Protein AF-0000000078660497 (afdb_homodimer)

Organism: Novosphingobium aromaticivorans (strain ATCC 700278 / DSM 12444 / CCUG 56034 / CIP 105152 / NBRC 16084 / F199) (NCBI:txid279238)

Nearest PDB structures (foldseek):
  6vug-assembly1_A  TM=7.449E-01  e=4.646E-01  Human immunodeficiency virus 1
  7z2d-assembly1_A  TM=6.927E-01  e=9.225E-01  Human immunodeficiency virus type 1 BH10
  5uv5-assembly2_C  TM=6.632E-01  e=1.617E+00  Human immunodeficiency virus type 1 BH10
  8u6p-assembly1_A  TM=6.715E-01  e=1.721E+00  Human immunodeficiency virus 1
  3a0o-assembly1_A  TM=6.543E-01  e=2.209E+00  Agrobacterium fabrum str. C58

Sequence (128 aa):
MGQVTLSATPKGNGFQATVTYPNGVSISSSEAFPTQAEAIEAAALKVLGMPERLADLDRPDTPDMGQVTLSATPKGNGFQATVTYPNGVS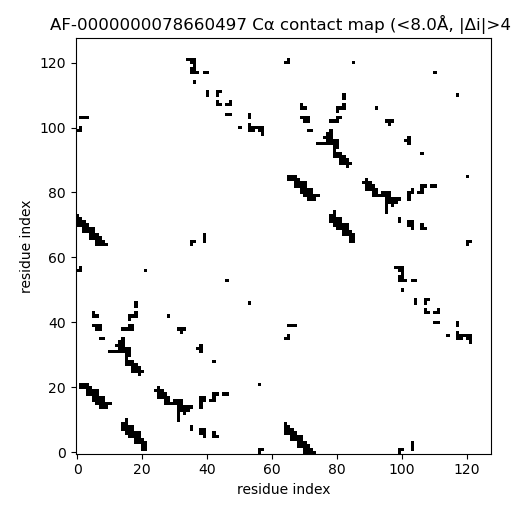ISSSEAFPTQAEAIEAAALKVLGMPERLADLDRPDTPD

Solvent-accessible surface area (backbone atoms only — not comparable to full-atom values): 6627 Å² total; per-residue (Å²): 120,42,41,37,38,29,28,21,41,85,35,96,88,22,11,23,16,26,33,34,41,75,87,70,52,67,50,64,50,94,57,62,24,83,37,41,31,54,7,36,45,50,24,33,50,47,56,65,71,35,60,70,63,32,50,52,47,58,45,69,78,68,75,123,120,41,41,36,38,28,28,19,42,83,36,94,90,22,11,22,15,26,33,36,40,74,87,70,52,69,49,64,50,94,56,61,23,84,37,38,31,55,8,36,45,50,23,33,52,47,57,65,70,35,59,70,65,31,51,52,48,57,45,70,79,69,74,125

Structure (mmCIF, N/CA/C/O backbone):
data_AF-0000000078660497-model_v1
#
loop_
_entity.id
_entity.type
_entity.pdbx_description
1 polymer 'Uncharacterized protein'
#
loop_
_atom_site.group_PDB
_atom_site.id
_atom_site.type_symbol
_atom_site.label_atom_id
_atom_site.label_alt_id
_atom_site.label_comp_id
_atom_site.label_asym_id
_atom_site.label_entity_id
_atom_site.label_seq_id
_atom_site.pdbx_PDB_ins_code
_atom_site.Cartn_x
_atom_site.Cartn_y
_atom_site.Cartn_z
_atom_site.occupancy
_atom_site.B_iso_or_equiv
_atom_site.auth_seq_id
_atom_site.auth_comp_id
_atom_site.auth_asym_id
_atom_site.auth_atom_id
_atom_site.pdbx_PDB_model_num
ATOM 1 N N . MET A 1 1 ? 6.059 -7.906 -12.133 1 56.88 1 MET A N 1
ATOM 2 C CA . MET A 1 1 ? 6.02 -7.848 -10.672 1 56.88 1 MET A CA 1
ATOM 3 C C . MET A 1 1 ? 5.215 -6.641 -10.203 1 56.88 1 MET A C 1
ATOM 5 O O . MET A 1 1 ? 5.324 -5.555 -10.773 1 56.88 1 MET A O 1
ATOM 9 N N . GLY A 1 2 ? 4.098 -6.926 -9.523 1 74.44 2 GLY A N 1
ATOM 10 C CA . GLY A 1 2 ? 3.209 -5.805 -9.258 1 74.44 2 GLY A CA 1
ATOM 11 C C . GLY A 1 2 ? 3.596 -5.023 -8.016 1 74.44 2 GLY A C 1
ATOM 12 O O . GLY A 1 2 ? 3.908 -5.609 -6.977 1 74.44 2 GLY A O 1
ATOM 13 N N . GLN A 1 3 ? 4.07 -3.758 -8.328 1 86.31 3 GLN A N 1
ATOM 14 C CA . GLN A 1 3 ? 4.375 -2.865 -7.215 1 86.31 3 GLN A CA 1
ATOM 15 C C . GLN A 1 3 ? 3.398 -1.694 -7.168 1 86.31 3 GLN A C 1
ATOM 17 O O . GLN A 1 3 ? 3.088 -1.094 -8.195 1 86.31 3 GLN A O 1
ATOM 22 N N . VAL A 1 4 ? 2.867 -1.579 -5.961 1 93.12 4 VAL A N 1
ATOM 23 C CA . VAL A 1 4 ? 1.977 -0.447 -5.727 1 93.12 4 VAL A CA 1
ATOM 24 C C . VAL A 1 4 ? 2.576 0.473 -4.668 1 93.12 4 VAL A C 1
ATOM 26 O O . VAL A 1 4 ? 3.051 0.007 -3.629 1 93.12 4 VAL A O 1
ATOM 29 N N . THR A 1 5 ? 2.605 1.764 -4.98 1 94.69 5 THR A N 1
ATOM 30 C CA . THR A 1 5 ? 3.182 2.713 -4.035 1 94.69 5 THR A CA 1
ATOM 31 C C . THR A 1 5 ? 2.09 3.545 -3.369 1 94.69 5 THR A C 1
ATOM 33 O O . THR A 1 5 ? 1.209 4.078 -4.047 1 94.69 5 THR A O 1
ATOM 36 N N . LEU A 1 6 ? 2.188 3.504 -2.092 1 95.88 6 LEU A N 1
ATOM 37 C CA . LEU A 1 6 ? 1.331 4.371 -1.289 1 95.88 6 LEU A CA 1
ATOM 38 C C . LEU A 1 6 ? 2.096 5.602 -0.815 1 95.88 6 LEU A C 1
ATOM 40 O O . LEU A 1 6 ? 3.186 5.48 -0.249 1 95.88 6 LEU A O 1
ATOM 44 N N . SER A 1 7 ? 1.479 6.766 -1.073 1 93.56 7 SER A N 1
ATOM 45 C CA . SER A 1 7 ? 2.199 7.969 -0.669 1 93.56 7 SER A CA 1
ATOM 46 C C . SER A 1 7 ? 1.263 8.977 -0.012 1 93.56 7 SER A C 1
ATOM 48 O O . SER A 1 7 ? 0.054 8.961 -0.254 1 93.56 7 SER A O 1
ATOM 50 N N . ALA A 1 8 ? 1.95 9.711 0.875 1 93.44 8 ALA A N 1
ATOM 51 C CA . ALA A 1 8 ? 1.28 10.836 1.522 1 93.44 8 ALA A CA 1
ATOM 52 C C . ALA A 1 8 ? 1.986 12.156 1.204 1 93.44 8 ALA A C 1
ATOM 54 O O . ALA A 1 8 ? 3.152 12.336 1.557 1 93.44 8 ALA A O 1
ATOM 55 N N . THR A 1 9 ? 1.288 13.008 0.49 1 90.44 9 THR A N 1
ATOM 56 C CA . THR A 1 9 ? 1.858 14.297 0.121 1 90.44 9 THR A CA 1
ATOM 57 C C . THR A 1 9 ? 1.138 15.43 0.842 1 90.44 9 THR A C 1
ATOM 59 O O . THR A 1 9 ? -0.074 15.367 1.059 1 90.44 9 THR A O 1
ATOM 62 N N . PRO A 1 10 ? 1.859 16.438 1.199 1 89.38 10 PRO A N 1
ATOM 63 C CA . PRO A 1 10 ? 1.208 17.578 1.853 1 89.38 10 PRO A CA 1
ATOM 64 C C . PRO A 1 10 ? 0.19 18.266 0.951 1 89.38 10 PRO A C 1
ATOM 66 O O . PRO A 1 10 ? 0.472 18.531 -0.222 1 89.38 10 PRO A O 1
ATOM 69 N N . LYS A 1 11 ? -1.021 18.375 1.439 1 89.69 11 LYS A N 1
ATOM 70 C CA . LYS A 1 11 ? -2.098 19.062 0.742 1 89.69 11 LYS A CA 1
ATOM 71 C C . LYS A 1 11 ? -2.865 19.984 1.691 1 89.69 11 LYS A C 1
ATOM 73 O O . LYS A 1 11 ? -3.574 19.516 2.582 1 89.69 11 LYS A O 1
ATOM 78 N N . GLY A 1 12 ? -2.781 21.312 1.403 1 89.12 12 GLY A N 1
ATOM 79 C CA . GLY A 1 12 ? -3.416 22.25 2.305 1 89.12 12 GLY A CA 1
ATOM 80 C C . GLY A 1 12 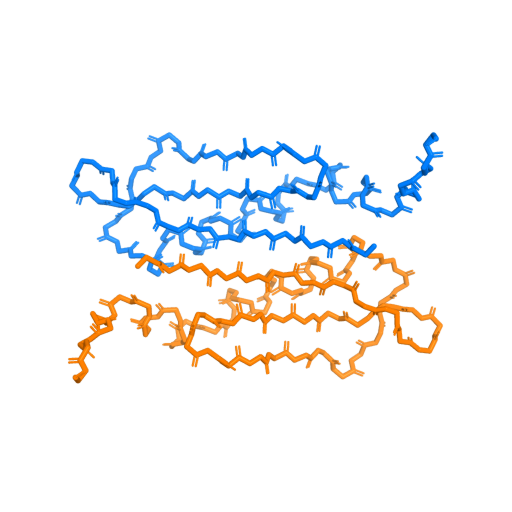? -2.953 22.109 3.742 1 89.12 12 GLY A C 1
ATOM 81 O O . GLY A 1 12 ? -1.759 22.219 4.031 1 89.12 12 GLY A O 1
ATOM 82 N N . ASN A 1 13 ? -3.951 21.672 4.633 1 89.5 13 ASN A N 1
ATOM 83 C CA . ASN A 1 13 ? -3.66 21.547 6.059 1 89.5 13 ASN A CA 1
ATOM 84 C C . ASN A 1 13 ? -3.463 20.078 6.457 1 89.5 13 ASN A C 1
ATOM 86 O O . ASN A 1 13 ? -3.508 19.75 7.645 1 89.5 13 ASN A O 1
ATOM 90 N N . GLY A 1 14 ? -3.258 19.359 5.5 1 94.31 14 GLY A N 1
ATOM 91 C CA . GLY A 1 14 ? -3.109 17.938 5.805 1 94.31 14 GLY A CA 1
ATOM 92 C C . GLY A 1 14 ? -2.273 17.188 4.781 1 94.31 14 GLY A C 1
ATOM 93 O O . GLY A 1 14 ? -1.284 17.734 4.273 1 94.31 14 GLY A O 1
ATOM 94 N N . PHE A 1 15 ? -2.566 15.984 4.551 1 93.5 15 PHE A N 1
ATOM 95 C CA . PHE A 1 15 ? -1.851 15.117 3.623 1 93.5 15 PHE A CA 1
ATOM 96 C C . PHE A 1 15 ? -2.816 14.438 2.662 1 93.5 15 PHE A C 1
ATOM 98 O O . PHE A 1 15 ? -3.898 14 3.062 1 93.5 15 PHE A O 1
ATOM 105 N N . GLN A 1 16 ? -2.416 14.406 1.481 1 95.5 16 GLN A N 1
ATOM 106 C CA . GLN A 1 16 ? -3.197 13.727 0.455 1 95.5 16 GLN A CA 1
ATOM 107 C C . GLN A 1 16 ? -2.703 12.297 0.246 1 95.5 16 GLN A C 1
ATOM 109 O O . GLN A 1 16 ? -1.497 12.062 0.144 1 95.5 16 GLN A O 1
ATOM 114 N N . ALA A 1 17 ? -3.701 11.422 0.263 1 95.88 17 ALA A N 1
ATOM 115 C CA . ALA A 1 17 ? -3.381 10.023 -0.016 1 95.88 17 ALA A CA 1
ATOM 116 C C . ALA A 1 17 ? -3.27 9.773 -1.518 1 95.88 17 ALA A C 1
ATOM 118 O O . ALA A 1 17 ? -4.148 10.172 -2.285 1 95.88 17 ALA A O 1
ATOM 119 N N . THR A 1 18 ? -2.199 9.102 -1.937 1 96.06 18 THR A N 1
ATOM 120 C CA . THR A 1 18 ? -2.012 8.781 -3.348 1 96.06 18 THR A CA 1
ATOM 121 C C . THR A 1 18 ? -1.586 7.324 -3.52 1 96.06 18 THR A C 1
ATOM 123 O O . THR A 1 18 ? -0.746 6.824 -2.768 1 96.06 18 THR A O 1
ATOM 126 N N . VAL A 1 19 ? -2.248 6.637 -4.445 1 94.94 19 VAL A N 1
ATOM 127 C CA . VAL A 1 19 ? -1.878 5.281 -4.84 1 94.94 19 VAL A CA 1
ATOM 128 C C . VAL A 1 19 ? -1.321 5.289 -6.262 1 94.94 19 VAL A C 1
ATOM 130 O O . VAL A 1 19 ? -1.941 5.84 -7.172 1 94.94 19 VAL A O 1
ATOM 133 N N . THR A 1 20 ? -0.069 4.703 -6.391 1 94.44 20 THR A N 1
ATOM 134 C CA . THR A 1 20 ? 0.535 4.617 -7.715 1 94.44 20 THR A CA 1
ATOM 135 C C . THR A 1 20 ? 0.691 3.162 -8.141 1 94.44 20 THR A C 1
ATOM 137 O O . THR A 1 20 ? 1.324 2.367 -7.445 1 94.44 20 THR A O 1
ATOM 140 N N . TYR A 1 21 ? 0.128 2.879 -9.281 1 90.31 21 TYR A N 1
ATOM 141 C CA . TYR A 1 21 ? 0.208 1.53 -9.836 1 90.31 21 TYR A CA 1
ATOM 142 C C . TYR A 1 21 ? 1.338 1.423 -10.852 1 90.31 21 TYR A C 1
ATOM 144 O O . TYR A 1 21 ? 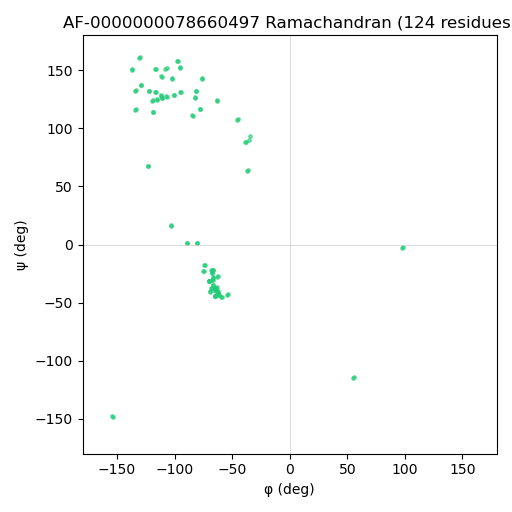1.814 2.436 -11.367 1 90.31 21 TYR A O 1
ATOM 152 N N . PRO A 1 22 ? 1.768 0.166 -11.039 1 84.25 22 PRO A N 1
ATOM 153 C CA . PRO A 1 22 ? 2.902 -0.022 -11.945 1 84.25 22 PRO A CA 1
ATOM 154 C C . PRO A 1 22 ? 2.561 0.321 -13.391 1 84.25 22 PRO A C 1
ATOM 156 O O . PRO A 1 22 ? 3.455 0.617 -14.188 1 84.25 22 PRO A O 1
ATOM 159 N N . ASN A 1 23 ? 1.352 0.298 -13.703 1 80.19 23 ASN A N 1
ATOM 160 C CA . ASN A 1 23 ? 0.951 0.595 -15.078 1 80.19 23 ASN A CA 1
ATOM 161 C C . ASN A 1 23 ? 0.918 2.098 -15.336 1 80.19 23 ASN A C 1
ATOM 163 O O . ASN A 1 23 ? 0.524 2.537 -16.422 1 80.19 23 ASN A O 1
ATOM 167 N N . GLY A 1 24 ? 1.263 2.918 -14.328 1 80.62 24 GLY A N 1
ATOM 168 C CA . GLY A 1 24 ? 1.306 4.363 -14.484 1 80.62 24 GLY A CA 1
ATOM 169 C C . GLY A 1 24 ? 0.057 5.055 -13.977 1 80.62 24 GLY A C 1
ATOM 170 O O . GLY A 1 24 ? -0.039 6.285 -14.016 1 80.62 24 GLY A O 1
ATOM 171 N N . VAL A 1 25 ? -0.858 4.293 -13.531 1 87.12 25 VAL A N 1
ATOM 172 C CA . VAL A 1 25 ? -2.092 4.863 -13 1 87.12 25 VAL A CA 1
ATOM 173 C C . VAL A 1 25 ? -1.878 5.297 -11.555 1 87.12 25 VAL A C 1
ATOM 175 O O . VAL A 1 25 ? -1.325 4.543 -10.75 1 87.12 25 VAL A O 1
ATOM 178 N N . SER A 1 26 ? -2.223 6.602 -11.305 1 91.69 26 SER A N 1
ATOM 179 C CA . SER A 1 26 ? -2.156 7.129 -9.945 1 91.69 26 SER A CA 1
ATOM 180 C C . SER A 1 26 ? -3.51 7.672 -9.5 1 91.69 26 SER A C 1
ATOM 182 O O . SER A 1 26 ? -4.176 8.383 -10.25 1 91.69 26 SER A O 1
ATOM 184 N N . ILE A 1 27 ? -3.889 7.258 -8.305 1 94.12 27 ILE A N 1
ATOM 185 C CA . ILE A 1 27 ? -5.16 7.699 -7.734 1 94.12 27 ILE A CA 1
ATOM 186 C C . ILE A 1 27 ? -4.906 8.461 -6.434 1 94.12 27 ILE A C 1
ATOM 188 O O . ILE A 1 27 ? -4.277 7.93 -5.512 1 94.12 27 ILE A O 1
ATOM 192 N N . SER A 1 28 ? -5.414 9.656 -6.441 1 93.56 28 SER A N 1
ATOM 193 C CA . SER A 1 28 ? -5.227 10.461 -5.242 1 93.56 28 SER A CA 1
ATOM 194 C C . SER A 1 28 ? -6.559 10.789 -4.578 1 93.56 28 SER A C 1
ATOM 196 O O . SER A 1 28 ? -7.594 10.852 -5.25 1 93.56 28 SER A O 1
ATOM 198 N N . SER A 1 29 ? -6.426 10.953 -3.281 1 92.94 29 SER A N 1
ATOM 199 C CA . SER A 1 29 ? -7.633 11.297 -2.543 1 92.94 29 SER A CA 1
ATOM 200 C C . SER A 1 29 ? -8 12.766 -2.74 1 92.94 29 SER A C 1
ATOM 202 O O . SER A 1 29 ? -7.125 13.617 -2.916 1 92.94 29 SER A O 1
ATOM 204 N N . SER A 1 30 ? -9.375 12.984 -2.812 1 89.25 30 SER A N 1
ATOM 205 C CA . SER A 1 30 ? -9.836 14.367 -2.846 1 89.25 30 SER A CA 1
ATOM 206 C C . SER A 1 30 ? -9.734 15.016 -1.47 1 89.25 30 SER A C 1
ATOM 208 O O . SER A 1 30 ? -9.539 16.234 -1.363 1 89.25 30 SER A O 1
ATOM 210 N N . GLU A 1 31 ? -9.727 14.102 -0.469 1 89.56 31 GLU A N 1
ATOM 211 C CA . GLU A 1 31 ? -9.68 14.594 0.906 1 89.56 31 GLU A CA 1
ATOM 212 C C . GLU A 1 31 ? -8.25 14.625 1.431 1 89.56 31 GLU A C 1
ATOM 214 O O . GLU A 1 31 ? -7.375 13.93 0.909 1 89.56 31 GLU A O 1
ATOM 219 N N . ALA A 1 32 ? -8.094 15.578 2.385 1 92.94 32 ALA A N 1
ATOM 220 C CA . ALA A 1 32 ? -6.836 15.633 3.121 1 92.94 32 ALA A CA 1
ATOM 221 C C . ALA A 1 32 ? -6.984 15.023 4.512 1 92.94 32 ALA A C 1
ATOM 223 O O . ALA A 1 32 ? -8.039 15.141 5.137 1 92.94 32 ALA A O 1
ATOM 224 N N . PHE A 1 33 ? -5.914 14.383 4.859 1 94.56 33 PHE A N 1
ATOM 225 C CA . PHE A 1 33 ? -5.906 13.75 6.176 1 94.56 33 PHE A CA 1
ATOM 226 C C . PHE A 1 33 ? -4.988 14.508 7.129 1 94.56 33 PHE A C 1
ATOM 228 O O . PHE A 1 33 ? -3.996 15.102 6.703 1 94.56 33 PHE A O 1
ATOM 235 N N . PRO A 1 34 ? -5.25 14.484 8.359 1 92.69 34 PRO A N 1
ATOM 236 C CA . PRO A 1 34 ? -4.48 15.258 9.336 1 92.69 34 PRO A CA 1
ATOM 237 C C . PRO A 1 34 ? -3.039 14.773 9.469 1 92.69 34 PRO A C 1
ATOM 239 O O . PRO A 1 34 ? -2.148 15.555 9.805 1 92.69 34 PRO A O 1
ATOM 242 N N . THR A 1 35 ? -2.828 13.469 9.258 1 91.75 35 THR A N 1
ATOM 243 C CA . THR A 1 35 ? -1.482 12.93 9.414 1 91.75 35 THR A CA 1
ATOM 244 C C . THR A 1 35 ? -1.1 12.078 8.203 1 91.75 35 THR A C 1
ATOM 246 O O . THR A 1 35 ? -1.961 11.703 7.402 1 91.75 35 THR A O 1
ATOM 249 N N . GLN A 1 36 ? 0.236 11.883 8.055 1 92.12 36 GLN A N 1
ATOM 250 C CA . GLN A 1 36 ? 0.721 11.008 6.992 1 92.12 36 GLN A CA 1
ATOM 251 C C . GLN A 1 36 ? 0.239 9.57 7.195 1 92.12 36 GLN A C 1
ATOM 253 O O . GLN A 1 36 ? -0.118 8.891 6.23 1 92.12 36 GLN A O 1
ATOM 258 N N . ALA A 1 37 ? 0.197 9.18 8.445 1 91.81 37 ALA A N 1
ATOM 259 C CA . ALA A 1 37 ? -0.258 7.832 8.789 1 91.81 37 ALA A CA 1
ATOM 260 C C . ALA A 1 37 ? -1.687 7.594 8.305 1 91.81 37 ALA A C 1
ATOM 262 O O . ALA A 1 37 ? -1.975 6.574 7.676 1 91.81 37 ALA A O 1
ATOM 263 N N . GLU A 1 38 ? -2.508 8.508 8.516 1 93.88 38 GLU A N 1
ATOM 264 C CA . GLU A 1 38 ? -3.908 8.391 8.117 1 93.88 38 GLU A CA 1
ATOM 265 C C . GLU A 1 38 ? -4.051 8.398 6.598 1 93.88 38 GLU A C 1
ATOM 267 O O . GLU A 1 38 ? -4.914 7.711 6.047 1 93.88 38 GLU A O 1
ATOM 272 N N . ALA A 1 39 ? -3.217 9.203 5.996 1 94.56 39 ALA A N 1
ATOM 273 C CA . ALA A 1 39 ? -3.25 9.258 4.539 1 94.56 39 ALA A CA 1
ATOM 274 C C . ALA A 1 39 ? -2.826 7.926 3.928 1 94.56 39 ALA A C 1
ATOM 276 O O . ALA A 1 39 ? -3.463 7.434 2.994 1 94.56 39 ALA A O 1
ATOM 277 N N . ILE A 1 40 ? -1.764 7.34 4.457 1 94.81 40 ILE A N 1
ATOM 278 C CA . ILE A 1 40 ? -1.281 6.059 3.957 1 94.81 40 ILE A CA 1
ATOM 279 C C . ILE A 1 40 ? -2.324 4.977 4.227 1 94.81 40 ILE A C 1
ATOM 281 O O . ILE A 1 40 ? -2.533 4.086 3.398 1 94.81 40 ILE A O 1
ATOM 285 N N . GLU A 1 41 ? -3.004 5.027 5.371 1 94.5 41 GLU A N 1
ATOM 286 C CA . GLU A 1 41 ? -4.078 4.09 5.676 1 94.5 41 GLU A CA 1
ATOM 287 C C . GLU A 1 41 ? -5.215 4.203 4.66 1 94.5 41 GLU A C 1
ATOM 289 O O . GLU A 1 41 ? -5.727 3.191 4.18 1 94.5 41 GLU A O 1
ATOM 294 N N . ALA A 1 42 ? -5.516 5.418 4.375 1 94.75 42 ALA A N 1
ATOM 295 C CA . ALA A 1 42 ? -6.574 5.648 3.393 1 94.75 42 ALA A CA 1
ATOM 296 C C . ALA A 1 42 ? -6.172 5.113 2.02 1 94.75 42 ALA A C 1
ATOM 298 O O . ALA A 1 42 ? -7 4.535 1.309 1 94.75 42 ALA A O 1
ATOM 299 N N . ALA A 1 43 ? -4.91 5.332 1.703 1 95.81 43 ALA A N 1
ATOM 300 C CA . ALA A 1 43 ? -4.406 4.809 0.434 1 95.81 43 ALA A CA 1
ATOM 301 C C . ALA A 1 43 ? -4.492 3.287 0.396 1 95.81 43 ALA A C 1
ATOM 303 O O . ALA A 1 43 ? -4.906 2.707 -0.612 1 95.81 43 ALA A O 1
ATOM 304 N N . ALA A 1 44 ? -4.148 2.656 1.487 1 95.88 44 ALA A N 1
ATOM 305 C CA . ALA A 1 44 ? -4.227 1.201 1.574 1 95.88 44 ALA A CA 1
ATOM 306 C C . ALA A 1 44 ? -5.664 0.715 1.417 1 95.88 44 ALA A C 1
ATOM 308 O O . ALA A 1 44 ? -5.918 -0.272 0.723 1 95.88 44 ALA A O 1
ATOM 309 N N . LEU A 1 45 ? -6.555 1.418 2.004 1 95.25 45 LEU A N 1
ATOM 310 C CA . LEU A 1 45 ? -7.965 1.062 1.898 1 95.25 45 LEU A CA 1
ATOM 311 C C . LEU A 1 45 ? -8.461 1.232 0.467 1 95.25 45 LEU A C 1
ATOM 313 O O . LEU A 1 45 ? -9.289 0.447 -0.004 1 95.25 45 LEU A O 1
ATOM 317 N N . LYS A 1 46 ? -7.926 2.213 -0.138 1 94.62 46 LYS A N 1
ATOM 318 C CA . LYS A 1 46 ? -8.305 2.428 -1.531 1 94.62 46 LYS A CA 1
ATOM 319 C C . LYS A 1 46 ? -7.855 1.267 -2.41 1 94.62 46 LYS A C 1
ATOM 321 O O . LYS A 1 46 ? -8.594 0.823 -3.291 1 94.62 46 LYS A O 1
ATOM 326 N N . VAL A 1 47 ? -6.633 0.855 -2.182 1 94.38 47 VAL A N 1
ATOM 327 C CA . VAL A 1 47 ? -6.117 -0.292 -2.918 1 94.38 47 VAL A CA 1
ATOM 328 C C . VAL A 1 47 ? -7.059 -1.481 -2.754 1 94.38 47 VAL A C 1
ATOM 330 O O . VAL A 1 47 ? -7.387 -2.162 -3.729 1 94.38 47 VAL A O 1
ATOM 333 N N . LEU A 1 48 ? -7.547 -1.712 -1.503 1 94.94 48 LEU A N 1
ATOM 334 C CA . LEU A 1 48 ? -8.422 -2.84 -1.206 1 94.94 48 LEU A CA 1
ATOM 335 C C . LEU A 1 48 ? -9.781 -2.668 -1.881 1 94.94 48 LEU A C 1
ATOM 337 O O . LEU A 1 48 ? -10.461 -3.652 -2.184 1 94.94 48 LEU A O 1
ATOM 341 N N . GLY A 1 49 ? -10.094 -1.484 -2.123 1 92.44 49 GLY A N 1
ATOM 342 C CA . GLY A 1 49 ? -11.383 -1.184 -2.73 1 92.44 49 GLY A CA 1
ATOM 343 C C . GLY A 1 49 ? -11.344 -1.188 -4.246 1 92.44 49 GLY A C 1
ATOM 344 O O . GLY A 1 49 ? -12.344 -0.908 -4.902 1 92.44 49 GLY A O 1
ATOM 345 N N . MET A 1 50 ? -10.188 -1.476 -4.801 1 91 50 MET A N 1
ATOM 346 C CA . MET A 1 50 ? -10.039 -1.447 -6.254 1 91 50 MET A CA 1
ATOM 347 C C . MET A 1 50 ? -9.555 -2.795 -6.777 1 91 50 MET A C 1
ATOM 349 O O . MET A 1 50 ? -8.477 -2.881 -7.375 1 91 50 MET A O 1
ATOM 353 N N . PRO A 1 51 ? -10.336 -3.818 -6.695 1 87.5 51 PRO A N 1
ATOM 354 C CA . PRO A 1 51 ? -9.898 -5.168 -7.055 1 87.5 51 PRO A CA 1
ATOM 355 C C . PRO A 1 51 ? -9.594 -5.316 -8.547 1 87.5 51 PRO A C 1
ATOM 357 O O . PRO A 1 51 ? -8.742 -6.121 -8.93 1 87.5 51 PRO A O 1
ATOM 360 N N . GLU A 1 52 ? -10.281 -4.508 -9.383 1 88.12 52 GLU A N 1
ATOM 361 C CA . GLU A 1 52 ? -10.047 -4.582 -10.82 1 88.12 52 GLU A CA 1
ATOM 362 C C . GLU A 1 52 ? -8.625 -4.148 -11.172 1 88.12 52 GLU A C 1
ATOM 364 O O . GLU A 1 52 ? -7.992 -4.73 -12.055 1 88.12 52 GLU A O 1
ATOM 369 N N . ARG A 1 53 ? -8.188 -3.17 -10.516 1 87.38 53 ARG A N 1
ATOM 370 C CA . ARG A 1 53 ? -6.832 -2.688 -10.75 1 87.38 53 ARG A CA 1
ATOM 371 C C . ARG A 1 53 ? -5.801 -3.689 -10.242 1 87.38 53 ARG A C 1
ATOM 373 O O . ARG A 1 53 ? -4.727 -3.836 -10.828 1 87.38 53 ARG A O 1
ATOM 380 N N . LEU A 1 54 ? -6.148 -4.348 -9.258 1 88.31 54 LEU A N 1
ATOM 381 C CA . LEU A 1 54 ? -5.262 -5.383 -8.734 1 88.31 54 LEU A CA 1
ATOM 382 C C . LEU A 1 54 ? -5.168 -6.559 -9.703 1 88.31 54 LEU A C 1
ATOM 384 O O . LEU A 1 54 ? -4.086 -7.105 -9.922 1 88.31 54 LEU A O 1
ATOM 388 N N . ALA A 1 55 ? -6.234 -6.898 -10.258 1 85.94 55 ALA A N 1
ATOM 389 C CA . ALA A 1 55 ? -6.273 -8.008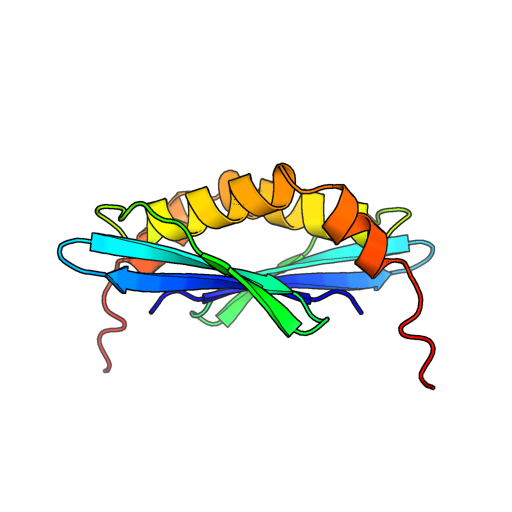 -11.203 1 85.94 55 ALA A CA 1
ATOM 390 C C . ALA A 1 55 ? -5.41 -7.707 -12.43 1 85.94 55 ALA A C 1
ATOM 392 O O . ALA A 1 55 ? -4.852 -8.625 -13.039 1 85.94 55 ALA A O 1
ATOM 393 N N . ASP A 1 56 ? -5.281 -6.43 -12.711 1 84.56 56 ASP A N 1
ATOM 394 C CA . ASP A 1 56 ? -4.465 -6.02 -13.852 1 84.56 56 ASP A CA 1
ATOM 395 C C . ASP A 1 56 ? -2.99 -6.324 -13.609 1 84.56 56 ASP A C 1
ATOM 397 O O . ASP A 1 56 ? -2.213 -6.445 -14.555 1 84.56 56 ASP A O 1
ATOM 401 N N . LEU A 1 57 ? -2.719 -6.422 -12.438 1 81.25 57 LEU A N 1
ATOM 402 C CA . LEU A 1 57 ? -1.331 -6.715 -12.094 1 81.25 57 LEU A CA 1
ATOM 403 C C . LEU A 1 57 ? -0.965 -8.141 -12.492 1 81.25 57 LEU A C 1
ATOM 405 O O . LEU A 1 57 ? 0.214 -8.461 -12.664 1 81.25 57 LEU A O 1
ATOM 409 N N . ASP A 1 58 ? -1.915 -8.93 -12.438 1 81.56 58 ASP A N 1
ATOM 410 C CA . ASP A 1 58 ? -1.691 -10.336 -12.773 1 81.56 58 ASP A CA 1
ATOM 411 C C . ASP A 1 58 ? -1.514 -10.516 -14.281 1 81.56 58 ASP A C 1
ATOM 413 O O . ASP A 1 58 ? -1.114 -11.586 -14.742 1 81.56 58 ASP A O 1
ATOM 417 N N . ARG A 1 59 ? -1.975 -9.453 -14.891 1 69.94 59 ARG A N 1
ATOM 418 C CA . ARG A 1 59 ? -1.842 -9.547 -16.344 1 69.94 59 ARG A CA 1
ATOM 419 C C . ARG A 1 59 ? -0.411 -9.258 -16.781 1 69.94 59 ARG A C 1
ATOM 421 O O . ARG A 1 59 ? 0.234 -8.352 -16.25 1 69.94 59 ARG A O 1
ATOM 428 N N . PRO A 1 60 ? 0.309 -10.242 -17.391 1 56 60 PRO A N 1
ATOM 429 C CA . PRO A 1 60 ? 1.706 -10.102 -17.812 1 56 60 PRO A CA 1
ATOM 430 C C . PRO A 1 60 ? 1.983 -8.781 -18.516 1 56 60 PRO A C 1
ATOM 432 O O . PRO A 1 60 ? 1.092 -8.227 -19.172 1 56 60 PRO A O 1
ATOM 435 N N . ASP A 1 61 ? 2.699 -7.871 -17.828 1 52.5 61 ASP A N 1
ATOM 436 C CA . ASP A 1 61 ? 3.168 -6.809 -18.703 1 52.5 61 ASP A CA 1
ATOM 437 C C . ASP A 1 61 ? 3.541 -7.363 -20.078 1 52.5 61 ASP A C 1
ATOM 439 O O . ASP A 1 61 ? 4.488 -8.141 -20.203 1 52.5 61 ASP A O 1
ATOM 443 N N . THR A 1 62 ? 2.588 -7.938 -20.922 1 41.38 62 THR A N 1
ATOM 444 C CA . THR A 1 62 ? 3.092 -8.203 -22.25 1 41.38 62 THR A CA 1
ATOM 445 C C . THR A 1 62 ? 4.023 -7.086 -22.719 1 41.38 62 THR A C 1
ATOM 447 O O . THR A 1 62 ? 3.623 -5.922 -22.781 1 41.38 62 THR A O 1
ATOM 450 N N . PRO A 1 63 ? 5.324 -7.109 -22.453 1 41.47 63 PRO A N 1
ATOM 451 C CA . PRO A 1 63 ? 6.188 -6.258 -23.266 1 41.47 63 PRO A CA 1
ATOM 452 C C . PRO A 1 63 ? 5.711 -6.152 -24.719 1 41.47 63 PRO A C 1
ATOM 454 O O . PRO A 1 63 ? 5.387 -7.164 -25.344 1 41.47 63 PRO A O 1
ATOM 457 N N . ASP A 1 64 ? 4.922 -5.266 -25.078 1 33.56 64 ASP A N 1
ATOM 458 C CA . ASP A 1 64 ? 5.062 -5.152 -26.531 1 33.56 64 ASP A CA 1
ATOM 459 C C . ASP A 1 64 ? 6.531 -5.027 -26.938 1 33.56 64 ASP A C 1
ATOM 461 O O . ASP A 1 64 ? 7.328 -4.43 -26.203 1 33.56 64 ASP A O 1
ATOM 465 N N . MET B 1 1 ? 8.102 12.656 3.721 1 56.97 1 MET B N 1
ATOM 466 C CA . MET B 1 1 ? 6.992 12.188 2.9 1 56.97 1 MET B CA 1
ATOM 467 C C . MET B 1 1 ? 6.875 10.672 2.957 1 56.97 1 MET B C 1
ATOM 469 O O . MET B 1 1 ? 7.883 9.961 2.91 1 56.97 1 MET B O 1
ATOM 473 N N . GLY B 1 2 ? 5.762 10.195 3.561 1 75.38 2 GLY B N 1
ATOM 474 C CA . GLY B 1 2 ? 5.734 8.766 3.824 1 75.38 2 GLY B CA 1
ATOM 475 C C . GLY B 1 2 ? 5.266 7.953 2.637 1 75.38 2 GLY B C 1
ATOM 476 O O . GLY B 1 2 ? 4.281 8.305 1.984 1 75.38 2 GLY B O 1
ATOM 477 N N . GLN B 1 3 ? 6.301 7.199 2.084 1 86.62 3 GLN B N 1
ATOM 478 C CA . GLN B 1 3 ? 5.957 6.289 0.997 1 86.62 3 GLN B CA 1
ATOM 479 C C . GLN B 1 3 ? 6.113 4.832 1.43 1 86.62 3 GLN B C 1
ATOM 481 O O . GLN B 1 3 ? 7.098 4.477 2.084 1 86.62 3 GLN B O 1
ATOM 486 N N . VAL B 1 4 ? 5.023 4.137 1.16 1 93.12 4 VAL B N 1
ATOM 487 C CA . VAL B 1 4 ? 5.051 2.701 1.431 1 93.12 4 VAL B CA 1
ATOM 488 C C . VAL B 1 4 ? 4.867 1.927 0.128 1 93.12 4 VAL B C 1
ATOM 490 O O . VAL B 1 4 ? 3.99 2.252 -0.676 1 93.12 4 VAL B O 1
ATOM 493 N N . THR B 1 5 ? 5.75 0.944 -0.077 1 94.69 5 THR B N 1
ATOM 494 C CA . THR B 1 5 ? 5.66 0.164 -1.307 1 94.69 5 THR B CA 1
ATOM 495 C C . THR B 1 5 ? 5.125 -1.235 -1.021 1 94.69 5 THR B C 1
ATOM 497 O O . THR B 1 5 ? 5.594 -1.911 -0.104 1 94.69 5 THR B O 1
ATOM 500 N N . LEU B 1 6 ? 4.125 -1.511 -1.777 1 95.75 6 LEU B N 1
ATOM 501 C CA . LEU B 1 6 ? 3.578 -2.863 -1.765 1 95.75 6 LEU B CA 1
ATOM 502 C C . LEU B 1 6 ? 4.066 -3.658 -2.971 1 95.75 6 LEU B C 1
ATOM 504 O O . LEU B 1 6 ? 3.95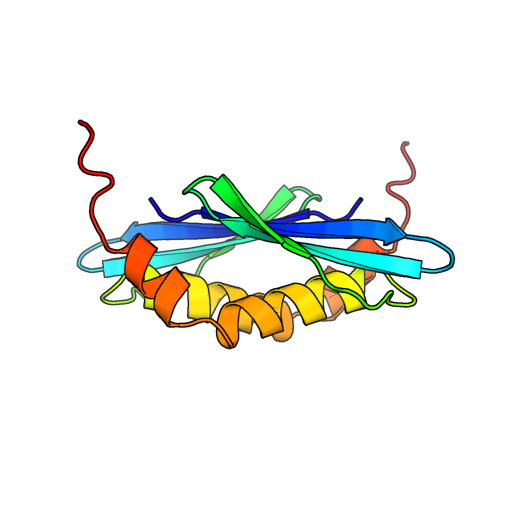7 -3.199 -4.109 1 95.75 6 LEU B O 1
ATOM 508 N N . SER B 1 7 ? 4.605 -4.855 -2.664 1 93.44 7 SER B N 1
ATOM 509 C CA . SER B 1 7 ? 5.121 -5.633 -3.785 1 93.44 7 SER B CA 1
ATOM 510 C C . SER B 1 7 ? 4.73 -7.102 -3.668 1 93.44 7 SER B C 1
ATOM 512 O O . SER B 1 7 ? 4.477 -7.594 -2.566 1 93.44 7 SER B O 1
ATOM 514 N N . ALA B 1 8 ? 4.617 -7.641 -4.891 1 93.19 8 ALA B N 1
ATOM 515 C CA . ALA B 1 8 ? 4.391 -9.078 -5.008 1 93.19 8 ALA B CA 1
ATOM 516 C C . ALA B 1 8 ? 5.531 -9.758 -5.766 1 93.19 8 ALA B C 1
ATOM 518 O O . ALA B 1 8 ? 5.773 -9.453 -6.938 1 93.19 8 ALA B O 1
ATO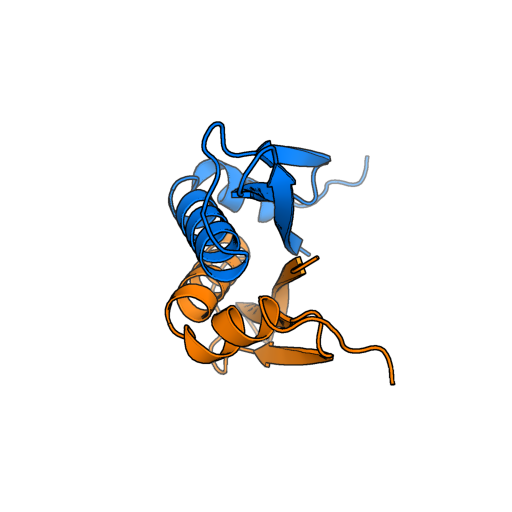M 519 N N . THR B 1 9 ? 6.25 -10.594 -5.051 1 90.25 9 THR B N 1
ATOM 520 C CA . THR B 1 9 ? 7.371 -11.305 -5.668 1 90.25 9 THR B CA 1
ATOM 521 C C . THR B 1 9 ? 7.066 -12.789 -5.797 1 90.25 9 THR B C 1
ATOM 523 O O . THR B 1 9 ? 6.406 -13.375 -4.934 1 90.25 9 THR B O 1
ATOM 526 N N . PRO B 1 10 ? 7.52 -13.383 -6.832 1 89.31 10 PRO B N 1
ATOM 527 C CA . PRO B 1 10 ? 7.297 -14.82 -6.98 1 89.31 10 PRO B CA 1
ATOM 528 C C . PRO B 1 10 ? 7.965 -15.641 -5.879 1 89.31 10 PRO B C 1
ATOM 530 O O . PRO B 1 10 ? 9.133 -15.406 -5.547 1 89.31 10 PRO B O 1
ATOM 533 N N . LYS B 1 11 ? 7.176 -16.422 -5.203 1 89.62 11 LYS B N 1
ATOM 534 C CA . LYS B 1 11 ? 7.66 -17.328 -4.168 1 89.62 11 LYS B CA 1
ATOM 535 C C . LYS B 1 11 ? 7.043 -18.719 -4.32 1 89.62 11 LYS B C 1
ATOM 537 O O . LYS B 1 11 ? 5.844 -18.906 -4.102 1 89.62 11 LYS B O 1
ATOM 542 N N . GLY B 1 12 ? 7.922 -19.703 -4.586 1 89.44 12 GLY B N 1
ATOM 543 C CA . GLY B 1 12 ? 7.41 -21.031 -4.824 1 89.44 12 GLY B CA 1
ATOM 544 C C . GLY B 1 12 ? 6.367 -21.094 -5.922 1 89.44 12 GLY B C 1
ATOM 545 O O . GLY B 1 12 ? 6.637 -20.688 -7.059 1 89.44 12 GLY B O 1
ATOM 546 N N . ASN B 1 13 ? 5.078 -21.453 -5.52 1 89.69 13 ASN B N 1
ATOM 547 C CA . ASN B 1 13 ? 3.99 -21.594 -6.48 1 89.69 13 ASN B CA 1
ATOM 548 C C . ASN B 1 13 ? 3.053 -20.391 -6.445 1 89.69 13 ASN B C 1
ATOM 550 O O . ASN B 1 13 ? 1.932 -20.453 -6.953 1 89.69 13 ASN B O 1
ATOM 554 N N . GLY B 1 14 ? 3.561 -19.422 -5.871 1 94.31 14 GLY B N 1
ATOM 555 C CA . GLY B 1 14 ? 2.709 -18.25 -5.758 1 94.31 14 GLY B CA 1
ATOM 556 C C . GLY B 1 14 ? 3.488 -16.953 -5.668 1 94.31 14 GLY B C 1
ATOM 557 O O . GLY B 1 14 ? 4.516 -16.797 -6.328 1 94.31 14 GLY B O 1
ATOM 558 N N . PHE B 1 15 ? 2.984 -16.016 -4.984 1 93.44 15 PHE B N 1
ATOM 559 C CA . PHE B 1 15 ? 3.584 -14.695 -4.82 1 93.44 15 PHE B CA 1
ATOM 560 C C . PHE B 1 15 ? 3.668 -14.32 -3.344 1 93.44 15 PHE B C 1
ATOM 562 O O . PHE B 1 15 ? 2.736 -14.578 -2.578 1 93.44 15 PHE B O 1
ATOM 569 N N . GLN B 1 16 ? 4.746 -13.789 -3.018 1 95.38 16 GLN B N 1
ATOM 570 C CA . GLN B 1 16 ? 4.953 -13.305 -1.657 1 95.38 16 GLN B CA 1
ATOM 571 C C . GLN B 1 16 ? 4.629 -11.82 -1.547 1 95.38 16 GLN B C 1
ATOM 573 O O . GLN B 1 16 ? 5.051 -11.023 -2.389 1 95.38 16 GLN B O 1
ATOM 578 N N . ALA B 1 17 ? 3.824 -11.562 -0.514 1 95.75 17 ALA B N 1
ATOM 579 C CA . ALA B 1 17 ? 3.504 -10.164 -0.238 1 95.75 17 ALA B CA 1
ATOM 580 C C . ALA B 1 17 ? 4.625 -9.484 0.544 1 95.75 17 ALA B C 1
ATOM 582 O O . ALA B 1 17 ? 5.105 -10.023 1.544 1 95.75 17 ALA B O 1
ATOM 583 N N . THR B 1 18 ? 5.035 -8.305 0.093 1 95.94 18 THR B N 1
ATOM 584 C CA . THR B 1 18 ? 6.078 -7.559 0.789 1 95.94 18 THR B CA 1
ATOM 585 C C . THR B 1 18 ? 5.676 -6.094 0.944 1 95.94 18 THR B C 1
ATOM 587 O O . THR B 1 18 ? 5.148 -5.484 0.009 1 95.94 18 THR B O 1
ATOM 590 N N . VAL B 1 19 ? 5.84 -5.578 2.154 1 94.94 19 VAL B N 1
ATOM 591 C CA . VAL B 1 19 ? 5.641 -4.164 2.449 1 94.94 19 VAL B CA 1
ATOM 592 C C . VAL B 1 19 ? 6.984 -3.508 2.764 1 94.94 19 VAL B C 1
ATOM 594 O O . VAL B 1 19 ? 7.742 -4.004 3.598 1 94.94 19 VAL B O 1
ATOM 597 N N . THR B 1 20 ? 7.266 -2.385 1.995 1 94.5 20 THR B N 1
ATOM 598 C CA . THR B 1 20 ? 8.508 -1.657 2.244 1 94.5 20 THR B CA 1
ATOM 599 C C . THR B 1 20 ? 8.211 -0.246 2.746 1 94.5 20 THR B C 1
ATOM 601 O O . THR B 1 20 ? 7.512 0.521 2.086 1 94.5 20 THR B O 1
ATOM 604 N N . TYR B 1 21 ? 8.797 0.045 3.887 1 90.44 21 TYR B N 1
ATOM 605 C CA . TYR B 1 21 ? 8.625 1.364 4.484 1 90.44 21 TYR B CA 1
ATOM 606 C C . TYR B 1 21 ? 9.805 2.271 4.152 1 90.44 21 TYR B C 1
ATOM 608 O O . TYR B 1 21 ? 10.867 1.794 3.766 1 90.44 21 TYR B O 1
ATOM 616 N N . PRO B 1 22 ? 9.516 3.568 4.254 1 84.19 22 PRO B N 1
ATOM 617 C CA . PRO B 1 22 ? 10.57 4.516 3.885 1 84.19 22 PRO B CA 1
ATOM 618 C C . PRO B 1 22 ? 11.766 4.465 4.832 1 84.19 22 PRO B C 1
ATOM 620 O O . PRO B 1 22 ? 12.867 4.867 4.461 1 84.19 22 PRO B O 1
ATOM 623 N N . ASN B 1 23 ? 11.539 3.986 5.965 1 79.94 23 ASN B N 1
ATOM 624 C CA . ASN B 1 23 ? 12.633 3.922 6.93 1 79.94 23 ASN B CA 1
ATOM 625 C C . ASN B 1 23 ? 13.539 2.725 6.672 1 79.94 23 ASN B C 1
ATOM 627 O O . ASN B 1 23 ? 14.469 2.467 7.438 1 79.94 23 ASN B O 1
ATOM 631 N N . GLY B 1 24 ? 13.258 1.938 5.641 1 80.5 24 GLY B N 1
ATOM 632 C CA . GLY B 1 24 ? 14.078 0.793 5.289 1 80.5 24 GLY B CA 1
ATOM 633 C C . GLY B 1 24 ? 13.539 -0.52 5.82 1 80.5 24 GLY B C 1
ATOM 634 O O . GLY B 1 24 ? 14.109 -1.582 5.57 1 80.5 24 GLY B O 1
ATOM 635 N N . VAL B 1 25 ? 12.5 -0.431 6.527 1 87.19 25 VAL B N 1
ATOM 636 C CA . VAL B 1 25 ? 11.891 -1.639 7.074 1 87.19 25 VAL B CA 1
ATOM 637 C C . VAL B 1 25 ? 11.016 -2.301 6.016 1 87.19 25 VAL B C 1
ATOM 639 O O . VAL B 1 25 ? 10.219 -1.632 5.352 1 87.19 25 VAL B O 1
ATOM 642 N N . SER B 1 26 ? 11.328 -3.633 5.805 1 91.62 26 SER B N 1
ATOM 643 C CA . SER B 1 26 ? 10.508 -4.418 4.883 1 91.62 26 SER B CA 1
ATOM 644 C C . SER B 1 26 ? 9.914 -5.641 5.574 1 91.62 26 SER B C 1
ATOM 646 O O . SER B 1 26 ? 10.617 -6.352 6.297 1 91.62 26 SER B O 1
ATOM 648 N N . ILE B 1 27 ? 8.609 -5.805 5.355 1 94.06 27 ILE B N 1
ATOM 649 C CA . ILE B 1 27 ? 7.902 -6.934 5.945 1 94.06 27 ILE B CA 1
ATOM 650 C C . ILE B 1 27 ? 7.309 -7.805 4.84 1 94.06 27 ILE B C 1
ATOM 652 O O . ILE B 1 27 ? 6.547 -7.32 3.998 1 94.06 27 ILE B O 1
ATOM 656 N N . SER B 1 28 ? 7.707 -9.047 4.918 1 93.56 28 SER B N 1
ATOM 657 C CA . SER B 1 28 ? 7.199 -9.961 3.902 1 93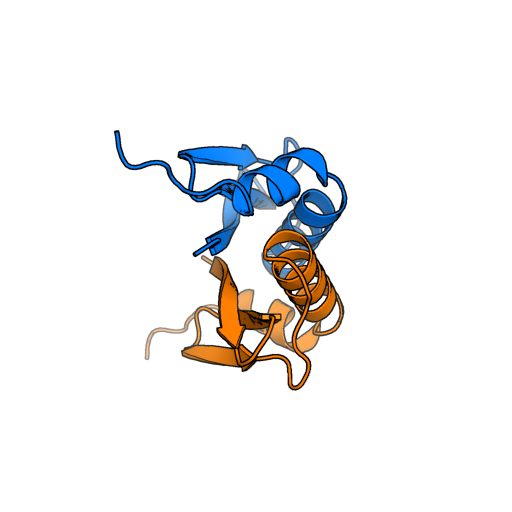.56 28 SER B CA 1
ATOM 658 C C . SER B 1 28 ? 6.332 -11.055 4.523 1 93.56 28 SER B C 1
ATOM 660 O O . SER B 1 28 ? 6.516 -11.406 5.688 1 93.56 28 SER B O 1
ATOM 662 N N . SER B 1 29 ? 5.418 -11.484 3.674 1 92.88 29 SER B N 1
ATOM 663 C CA . SER B 1 29 ? 4.547 -12.555 4.148 1 92.88 29 SER B CA 1
ATOM 664 C C . SER B 1 29 ? 5.266 -13.898 4.141 1 92.88 29 SER B C 1
ATOM 666 O O . SER B 1 29 ? 6.137 -14.141 3.299 1 92.88 29 SER B O 1
ATOM 668 N N . SER B 1 30 ? 4.93 -14.711 5.219 1 89.12 30 SER B N 1
ATOM 669 C CA . SER B 1 30 ? 5.441 -16.078 5.223 1 89.12 30 SER B CA 1
ATOM 670 C C . SER B 1 30 ? 4.691 -16.953 4.227 1 89.12 30 SER B C 1
ATOM 672 O O . SER B 1 30 ? 5.25 -17.906 3.686 1 89.12 30 SER B O 1
ATOM 674 N N . GLU B 1 31 ? 3.463 -16.453 3.936 1 89.56 31 GLU B N 1
ATOM 675 C CA . GLU B 1 31 ? 2.611 -17.219 3.029 1 89.56 31 GLU B CA 1
ATOM 676 C C . GLU B 1 31 ? 2.727 -16.719 1.598 1 89.56 31 GLU B C 1
ATOM 678 O O . GLU B 1 31 ? 3.121 -15.57 1.372 1 89.56 31 GLU B O 1
ATOM 683 N N . ALA B 1 32 ? 2.486 -17.703 0.682 1 92.81 32 ALA B N 1
ATOM 684 C CA . ALA B 1 32 ? 2.391 -17.359 -0.733 1 92.81 32 ALA B CA 1
ATOM 685 C C . ALA B 1 32 ? 0.934 -17.312 -1.188 1 92.81 32 ALA B C 1
ATOM 687 O O . ALA B 1 32 ? 0.1 -18.078 -0.706 1 92.81 32 ALA B O 1
ATOM 688 N N . PHE B 1 33 ? 0.73 -16.344 -2.041 1 94.44 33 PHE B N 1
ATOM 689 C CA . PHE B 1 33 ? -0.616 -16.188 -2.576 1 94.44 33 PHE B CA 1
ATOM 690 C C . PHE B 1 33 ? -0.68 -16.656 -4.027 1 94.44 33 PHE B C 1
ATOM 692 O O . PHE B 1 33 ? 0.311 -16.562 -4.758 1 94.44 33 PHE B O 1
ATOM 699 N N . PRO B 1 34 ? -1.773 -17.094 -4.469 1 92.81 34 PRO B N 1
ATOM 700 C CA . PRO B 1 34 ? -1.9 -17.656 -5.82 1 92.81 34 PRO B CA 1
ATOM 701 C C . PRO B 1 34 ? -1.708 -16.594 -6.91 1 92.81 34 PRO B C 1
ATOM 703 O O . PRO B 1 34 ? -1.276 -16.922 -8.016 1 92.81 34 PRO B O 1
ATOM 706 N N . THR B 1 35 ? -2.082 -15.359 -6.609 1 91.62 35 THR B N 1
ATOM 707 C CA . THR B 1 35 ? -1.962 -14.305 -7.613 1 91.62 35 THR B CA 1
ATOM 708 C C . THR B 1 35 ? -1.256 -13.086 -7.039 1 91.62 35 THR B C 1
ATOM 710 O O . THR B 1 35 ? -1.12 -12.953 -5.82 1 91.62 35 THR B O 1
ATOM 713 N N . GLN B 1 36 ? -0.743 -12.234 -7.965 1 91.94 36 GLN B N 1
ATOM 714 C CA . GLN B 1 36 ? -0.126 -10.984 -7.539 1 91.94 36 GLN B CA 1
ATOM 715 C C . GLN B 1 36 ? -1.145 -10.07 -6.867 1 91.94 36 GLN B C 1
ATOM 717 O O . GLN B 1 36 ? -0.83 -9.398 -5.879 1 91.94 36 GLN B O 1
ATOM 722 N N . ALA B 1 37 ? -2.338 -10.109 -7.402 1 91.69 37 ALA B N 1
ATOM 723 C CA . ALA B 1 37 ? -3.42 -9.297 -6.852 1 91.69 37 ALA B CA 1
ATOM 724 C C . ALA B 1 37 ? -3.674 -9.641 -5.387 1 91.69 37 ALA B C 1
ATOM 726 O O . ALA B 1 37 ? -3.768 -8.75 -4.539 1 91.69 37 ALA B O 1
ATOM 727 N N . GLU B 1 38 ? -3.725 -10.852 -5.09 1 93.88 38 GLU B N 1
ATOM 728 C CA . GLU B 1 38 ? -3.977 -11.305 -3.725 1 93.88 38 GLU B CA 1
ATOM 729 C C . GLU B 1 38 ? -2.811 -10.961 -2.803 1 93.88 38 GLU B C 1
ATOM 731 O O . GLU B 1 38 ? -3.014 -10.648 -1.629 1 93.88 38 GLU B O 1
ATOM 736 N N . ALA B 1 39 ? -1.635 -11.078 -3.375 1 94.5 39 ALA B N 1
ATOM 737 C CA . ALA B 1 39 ? -0.453 -10.734 -2.588 1 94.5 39 ALA B CA 1
ATOM 738 C C . ALA B 1 39 ? -0.439 -9.25 -2.23 1 94.5 39 ALA B C 1
ATOM 740 O O . ALA B 1 39 ? -0.16 -8.883 -1.087 1 94.5 39 ALA B O 1
ATOM 741 N N . ILE B 1 40 ? -0.746 -8.398 -3.193 1 94.69 40 ILE B N 1
ATOM 742 C CA . ILE B 1 40 ? -0.781 -6.957 -2.957 1 94.69 40 ILE B CA 1
ATOM 743 C C . ILE B 1 40 ? -1.896 -6.621 -1.969 1 94.69 40 ILE B C 1
ATOM 745 O O . ILE B 1 40 ? -1.733 -5.75 -1.111 1 94.69 40 ILE B O 1
ATOM 749 N N . GLU B 1 41 ? -3.035 -7.312 -2.049 1 94.5 41 GLU B N 1
ATOM 750 C CA . GLU B 1 41 ? -4.121 -7.125 -1.093 1 94.5 41 GLU B CA 1
ATOM 751 C C . GLU B 1 41 ? -3.678 -7.473 0.325 1 94.5 41 GLU B C 1
ATOM 753 O O . GLU B 1 41 ? -3.965 -6.734 1.27 1 94.5 41 GLU B O 1
ATOM 758 N N . ALA B 1 42 ? -2.986 -8.547 0.382 1 94.69 42 ALA B N 1
ATOM 759 C CA . ALA B 1 42 ? -2.484 -8.969 1.686 1 94.69 42 ALA B CA 1
ATOM 760 C C . ALA B 1 42 ? -1.494 -7.953 2.248 1 94.69 42 ALA B C 1
ATOM 762 O O . ALA B 1 42 ? -1.506 -7.664 3.447 1 94.69 42 ALA B O 1
ATOM 763 N N . ALA B 1 43 ? -0.669 -7.445 1.349 1 95.75 43 ALA B N 1
ATOM 764 C CA . ALA B 1 43 ? 0.281 -6.422 1.771 1 95.75 43 ALA B CA 1
ATOM 765 C C . ALA B 1 43 ? -0.443 -5.176 2.279 1 95.75 43 ALA B C 1
ATOM 767 O O . ALA B 1 43 ? -0.066 -4.609 3.307 1 95.75 43 ALA B O 1
ATOM 768 N N . ALA B 1 44 ? -1.49 -4.793 1.595 1 95.88 44 ALA B N 1
ATOM 769 C CA . ALA B 1 44 ? -2.279 -3.637 2.008 1 95.88 44 ALA B CA 1
ATOM 770 C C . ALA B 1 44 ? -2.92 -3.867 3.373 1 95.88 44 ALA B C 1
ATOM 772 O O . ALA B 1 44 ? -2.93 -2.971 4.219 1 95.88 44 ALA B O 1
ATOM 773 N N . LEU B 1 45 ? -3.385 -5.055 3.566 1 95.12 45 LEU B N 1
ATOM 774 C CA . LEU B 1 45 ? -3.992 -5.398 4.848 1 95.12 45 LEU B CA 1
ATOM 775 C C . LEU B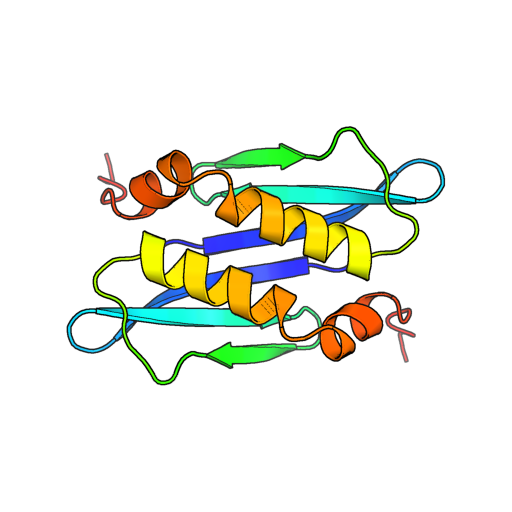 1 45 ? -2.955 -5.379 5.965 1 95.12 45 LEU B C 1
ATOM 777 O O . LEU B 1 45 ? -3.258 -4.98 7.094 1 95.12 45 LEU B O 1
ATOM 781 N N . LYS B 1 46 ? -1.814 -5.773 5.598 1 94.56 46 LYS B N 1
ATOM 782 C CA . LYS B 1 46 ? -0.743 -5.754 6.59 1 94.56 46 LYS B CA 1
ATOM 783 C C . LYS B 1 46 ? -0.424 -4.324 7.023 1 94.56 46 LYS B C 1
ATOM 785 O O . LYS B 1 46 ? -0.207 -4.066 8.211 1 94.56 46 LYS B O 1
ATOM 790 N N . VAL B 1 47 ? -0.342 -3.467 6.039 1 94.44 47 VAL B N 1
ATOM 791 C CA . VAL B 1 47 ? -0.104 -2.059 6.34 1 94.44 47 VAL B CA 1
ATOM 792 C C . VAL B 1 47 ? -1.147 -1.558 7.336 1 94.44 47 VAL B C 1
ATOM 794 O O . VAL B 1 47 ? -0.812 -0.874 8.305 1 94.44 47 VAL B O 1
ATOM 797 N N . LEU B 1 48 ? -2.436 -1.945 7.125 1 95.12 48 LEU B N 1
ATOM 798 C CA . LEU B 1 48 ? -3.529 -1.502 7.98 1 95.12 48 LEU B CA 1
ATOM 799 C C . LEU B 1 48 ? -3.402 -2.102 9.375 1 95.12 48 LEU B C 1
ATOM 801 O O . LEU B 1 48 ? -3.871 -1.513 10.359 1 95.12 48 LEU B O 1
ATOM 805 N N . GLY B 1 49 ? -2.76 -3.17 9.438 1 92.56 49 GLY B N 1
ATOM 806 C CA . GLY B 1 49 ? -2.596 -3.861 10.703 1 92.56 49 GLY B CA 1
ATOM 807 C C . GLY B 1 49 ? -1.366 -3.414 11.477 1 92.56 49 GLY B C 1
ATOM 808 O O . GLY B 1 49 ? -1.071 -3.945 12.547 1 92.56 49 GLY B O 1
ATOM 809 N N . MET B 1 50 ? -0.642 -2.449 10.922 1 90.94 50 MET B N 1
ATOM 810 C CA . MET B 1 50 ? 0.589 -1.993 11.562 1 90.94 50 MET B CA 1
ATOM 811 C C . MET B 1 50 ? 0.537 -0.493 11.836 1 90.94 50 MET B C 1
ATOM 813 O O . MET B 1 50 ? 1.367 0.263 11.328 1 90.94 50 MET B O 1
ATOM 817 N N . PRO B 1 51 ? -0.316 -0.05 12.719 1 88 51 PRO B N 1
ATOM 818 C CA . PRO B 1 51 ? -0.518 1.384 12.945 1 88 51 PRO B CA 1
ATOM 819 C C . PRO B 1 51 ? 0.708 2.066 13.547 1 88 51 PRO B C 1
ATOM 821 O O . PRO B 1 51 ? 0.944 3.252 13.297 1 88 51 PRO B O 1
ATOM 824 N N . GLU B 1 52 ? 1.506 1.296 14.305 1 88.5 52 GLU B N 1
ATOM 825 C CA . GLU B 1 52 ? 2.703 1.872 14.914 1 88.5 52 GLU B CA 1
ATOM 826 C C . GLU B 1 52 ? 3.717 2.283 13.852 1 88.5 52 GLU B C 1
ATOM 828 O O . GLU B 1 52 ? 4.352 3.332 13.961 1 88.5 52 GLU B O 1
ATOM 833 N N . ARG B 1 53 ? 3.824 1.494 12.875 1 87.56 53 ARG B N 1
ATOM 834 C CA . ARG B 1 53 ? 4.746 1.802 11.789 1 87.56 53 ARG B CA 1
ATOM 835 C C . ARG B 1 53 ? 4.25 2.986 10.961 1 87.56 53 ARG B C 1
ATOM 837 O O . ARG B 1 53 ? 5.047 3.783 10.469 1 87.56 53 ARG B O 1
ATOM 844 N N . LEU B 1 54 ? 3.018 3.1 10.891 1 88.69 54 LEU B N 1
ATOM 845 C CA . LEU B 1 54 ? 2.439 4.238 10.188 1 88.69 54 LEU B CA 1
ATOM 846 C C . LEU B 1 54 ? 2.686 5.531 10.961 1 88.69 54 LEU B C 1
ATOM 848 O O . LEU B 1 54 ? 3.012 6.562 10.367 1 88.69 54 LEU B O 1
ATOM 852 N N . ALA B 1 55 ? 2.557 5.469 12.195 1 86.38 55 ALA B N 1
ATOM 853 C CA . ALA B 1 55 ? 2.768 6.641 13.039 1 86.38 55 ALA B CA 1
ATOM 854 C C . ALA B 1 55 ? 4.207 7.141 12.93 1 86.38 55 ALA B C 1
ATOM 856 O O . ALA B 1 55 ? 4.465 8.344 13.07 1 86.38 55 ALA B O 1
ATOM 857 N N . ASP B 1 56 ? 5.098 6.211 12.617 1 84.94 56 ASP B N 1
ATOM 858 C CA . ASP B 1 56 ? 6.508 6.57 12.469 1 84.94 56 ASP B CA 1
ATOM 859 C C . ASP B 1 56 ? 6.719 7.457 11.242 1 84.94 56 ASP B C 1
ATOM 861 O O . ASP B 1 56 ? 7.707 8.188 11.164 1 84.94 56 ASP B O 1
ATOM 865 N N . LEU B 1 57 ? 5.84 7.344 10.43 1 81.81 57 LEU B N 1
ATOM 866 C CA . LEU B 1 57 ? 5.941 8.156 9.219 1 81.81 57 LEU B CA 1
ATOM 867 C C . LEU B 1 57 ? 5.719 9.633 9.531 1 81.81 57 LEU B C 1
ATOM 869 O O . LEU B 1 57 ? 6.145 10.5 8.773 1 81.81 57 LEU B O 1
ATOM 873 N N . ASP B 1 58 ? 4.949 9.828 10.477 1 81.88 58 ASP B N 1
ATOM 874 C CA . ASP B 1 58 ? 4.637 11.203 10.859 1 81.88 58 ASP B CA 1
ATOM 875 C C . ASP B 1 58 ? 5.809 11.852 11.594 1 81.88 58 ASP B C 1
ATOM 877 O O . ASP B 1 58 ? 5.809 13.062 11.828 1 81.88 58 ASP B O 1
ATOM 881 N N . ARG B 1 59 ? 6.629 10.922 12.016 1 70.69 59 ARG B N 1
ATOM 882 C CA . ARG B 1 59 ? 7.777 11.469 12.727 1 70.69 59 ARG B CA 1
ATOM 883 C C . ARG B 1 59 ? 8.812 12.023 11.75 1 70.69 59 ARG B C 1
ATOM 885 O O . ARG B 1 59 ? 9.102 11.398 10.727 1 70.69 59 ARG B O 1
ATOM 892 N N . PRO B 1 60 ? 9.086 13.336 11.766 1 57.06 60 PRO B N 1
ATOM 893 C CA . PRO B 1 60 ? 10.023 13.992 10.852 1 57.06 60 PRO B CA 1
ATOM 894 C C . PRO B 1 60 ? 11.336 13.227 10.703 1 57.06 60 PRO B C 1
ATOM 896 O O . PRO B 1 60 ? 11.773 12.547 11.633 1 57.06 60 PRO B O 1
ATOM 899 N N . ASP B 1 61 ? 11.516 12.594 9.547 1 52.38 61 ASP B N 1
ATOM 900 C CA . ASP B 1 61 ? 12.906 12.164 9.398 1 52.38 61 ASP B CA 1
ATOM 901 C C . ASP B 1 61 ? 13.859 13.203 9.984 1 52.38 61 ASP B C 1
ATOM 903 O O . ASP B 1 61 ? 13.969 14.32 9.469 1 52.38 61 ASP B O 1
ATOM 907 N N . THR B 1 62 ? 13.844 13.508 11.312 1 42.38 62 THR B N 1
ATOM 908 C CA . THR B 1 62 ? 14.969 14.344 11.711 1 42.38 62 THR B CA 1
ATOM 909 C C . THR B 1 62 ? 16.25 13.922 10.992 1 42.38 62 THR B C 1
ATOM 911 O O . THR B 1 62 ? 16.672 12.773 11.094 1 42.38 62 THR B O 1
ATOM 914 N N . PRO B 1 63 ? 16.562 14.43 9.805 1 42.53 63 PRO B N 1
ATOM 915 C CA . PRO B 1 63 ? 17.953 14.305 9.375 1 42.53 63 PRO B CA 1
ATOM 916 C C . PRO B 1 63 ? 18.938 14.398 10.547 1 42.53 63 PRO B C 1
ATOM 918 O O . PRO B 1 63 ? 18.812 15.289 11.391 1 42.53 63 PRO B O 1
ATOM 921 N N . ASP B 1 64 ? 19.344 13.359 11.117 1 33.25 64 ASP B N 1
ATOM 922 C CA . ASP B 1 64 ? 20.594 13.719 11.789 1 33.25 64 ASP B CA 1
ATOM 923 C C . ASP B 1 64 ? 21.547 14.414 10.828 1 33.25 64 ASP B C 1
ATOM 925 O O . ASP B 1 64 ? 21.594 14.094 9.641 1 33.25 64 ASP B O 1
#

Secondary structure (DSSP, 8-state):
-EEEEEEEEEETTEEEEEEE-TTS-EEEEEEEESSHHHHHHHHHHHHHT-HHHHHHHTS-----/-EEEEEEEEEETTEEEEEEE-TTS-EEEEEEEESSHHHHHHHHHHHHHT-HHHHHHHTS-----

Radius of gyration: 14.37 Å; Cα contacts (8 Å, |Δi|>4): 282; chains: 2; bounding box: 32×44×41 Å

Foldseek 3Di:
DWDKDWFWDDDDQATKIWIATPVGDIDIDPDGDNYRVVSSVVNVVVVVVCVVSVVVRVVPPPPD/DWDKDWFWDDDDQATKIWIATPVGDIDIDPDGDNYRVVSSVVNVVVVVVCVVSVVVRVVPPPPD

pLDDT: mean 86.56, std 13.9, range [33.25, 96.06]